Pr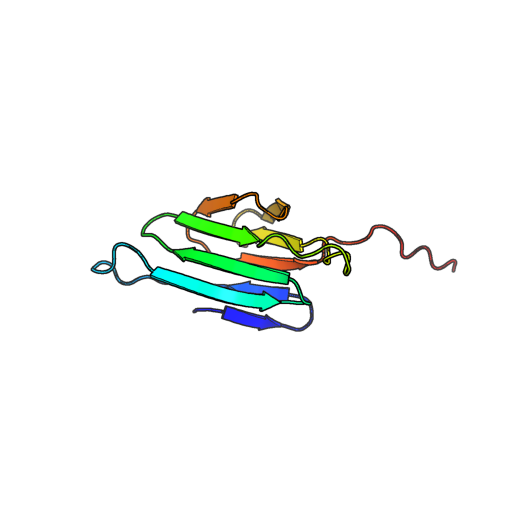otein AF-A0A1A8KWK8-F1 (afdb_monomer_lite)

Radius of gyration: 14.6 Å; chains: 1; bounding box: 47×31×31 Å

Sequence (100 aa):
TGFRVQKECLAFSPLLPDDICELCVRGVNYLGSQMDWLLRRDEVCIILREKAANTKPHQLQVVLKSSGVKIPLMPGQPVTFPREPGCVSKMDSSSFCWPL

Organism: Nothobranchius kuhntae (NCBI:txid321403)

pLDDT: mean 89.01, std 14.01, range [45.88, 98.25]

Structure (mmCIF, N/CA/C/O backbone):
data_AF-A0A1A8KWK8-F1
#
_entry.id   AF-A0A1A8KWK8-F1
#
loop_
_atom_site.group_PDB
_atom_site.id
_atom_site.type_symbol
_atom_site.label_atom_id
_atom_site.label_alt_id
_atom_site.label_comp_id
_atom_site.label_asym_id
_atom_site.label_entity_id
_atom_site.label_seq_id
_atom_site.pdbx_PDB_ins_code
_atom_site.Cartn_x
_atom_site.Cartn_y
_atom_site.Cartn_z
_atom_site.occupancy
_atom_site.B_iso_or_equiv
_atom_site.auth_seq_id
_atom_site.auth_comp_id
_atom_site.auth_asym_id
_atom_site.auth_atom_id
_atom_site.pdbx_PDB_model_num
ATOM 1 N N . THR A 1 1 ? -9.465 8.893 3.231 1.00 79.88 1 THR A N 1
ATOM 2 C CA . THR A 1 1 ? -9.341 7.518 2.722 1.00 79.88 1 THR A CA 1
ATOM 3 C C . THR A 1 1 ? -8.363 7.530 1.562 1.00 79.88 1 THR A C 1
ATOM 5 O O . THR A 1 1 ? -8.076 8.609 1.047 1.00 79.88 1 THR A O 1
ATOM 8 N N . GLY A 1 2 ? -7.808 6.379 1.191 1.00 90.81 2 GLY A N 1
ATOM 9 C CA . GLY A 1 2 ? -6.854 6.262 0.083 1.00 90.81 2 GLY A CA 1
ATOM 10 C C . GLY A 1 2 ? -5.434 6.723 0.425 1.00 90.81 2 GLY A C 1
ATOM 11 O O . GLY A 1 2 ? -5.061 6.779 1.600 1.00 90.81 2 GLY A O 1
ATOM 12 N N . PHE A 1 3 ? -4.655 7.029 -0.615 1.00 94.62 3 PHE A N 1
ATOM 13 C CA . PHE A 1 3 ? -3.266 7.483 -0.523 1.00 94.62 3 PHE A CA 1
ATOM 14 C C . PHE A 1 3 ? -3.177 9.008 -0.459 1.00 94.62 3 PHE A C 1
ATOM 16 O O . PHE A 1 3 ? -3.881 9.713 -1.182 1.00 94.62 3 PHE A O 1
ATOM 23 N N . ARG A 1 4 ? -2.279 9.530 0.377 1.00 96.25 4 ARG A N 1
ATOM 24 C CA . ARG A 1 4 ? -2.001 10.964 0.474 1.00 96.25 4 ARG A CA 1
ATOM 25 C C . ARG A 1 4 ? -0.514 11.203 0.685 1.00 96.25 4 ARG A C 1
ATOM 27 O O . ARG A 1 4 ? 0.064 10.717 1.652 1.00 96.25 4 ARG A O 1
ATOM 34 N N . VAL A 1 5 ? 0.086 12.000 -0.190 1.00 95.81 5 VAL A N 1
ATOM 35 C CA . VAL A 1 5 ? 1.456 12.478 0.003 1.00 95.81 5 VAL A CA 1
ATOM 36 C C . VAL A 1 5 ? 1.451 13.524 1.117 1.00 95.81 5 VAL A C 1
ATOM 38 O O . VAL A 1 5 ? 0.672 14.476 1.084 1.00 95.81 5 VAL A O 1
ATOM 41 N N . GLN A 1 6 ? 2.295 13.318 2.119 1.00 94.62 6 GLN A N 1
ATOM 42 C CA . GLN A 1 6 ? 2.574 14.258 3.197 1.00 94.62 6 GLN A CA 1
ATOM 43 C C . GLN A 1 6 ? 4.065 14.603 3.179 1.00 94.62 6 GLN A C 1
ATOM 45 O O . GLN A 1 6 ? 4.844 13.964 2.473 1.00 94.62 6 GLN A O 1
ATOM 50 N N . LYS A 1 7 ? 4.461 15.612 3.964 1.00 90.94 7 LYS A N 1
ATOM 51 C CA . LYS A 1 7 ? 5.831 16.145 3.972 1.00 90.94 7 LYS A CA 1
ATOM 52 C C . LYS A 1 7 ? 6.899 15.046 4.096 1.00 90.94 7 LYS A C 1
ATOM 54 O O . LYS A 1 7 ? 7.849 15.045 3.326 1.00 90.94 7 LYS A O 1
ATOM 59 N N . GLU A 1 8 ? 6.697 14.097 5.011 1.00 91.81 8 GLU A N 1
ATOM 60 C CA . GLU A 1 8 ? 7.704 13.078 5.352 1.00 91.81 8 GLU A CA 1
ATOM 61 C C . GLU A 1 8 ? 7.291 11.639 4.993 1.00 91.81 8 GLU A C 1
ATOM 63 O O . GLU A 1 8 ? 8.056 10.698 5.210 1.00 91.81 8 GLU A O 1
ATOM 68 N N . CYS A 1 9 ? 6.078 11.428 4.468 1.00 96.44 9 CYS A N 1
ATOM 69 C CA . CYS A 1 9 ? 5.557 10.081 4.232 1.00 96.44 9 CYS A CA 1
ATOM 70 C C . CYS A 1 9 ? 4.468 10.026 3.151 1.00 96.44 9 CYS A C 1
ATOM 72 O O . CYS A 1 9 ? 3.823 11.022 2.817 1.00 96.44 9 CYS A O 1
ATOM 74 N N . LEU A 1 10 ? 4.231 8.826 2.628 1.00 97.31 10 LEU A N 1
ATOM 75 C CA . LEU A 1 10 ? 3.024 8.478 1.889 1.00 97.31 10 LEU A CA 1
ATOM 76 C C . LEU A 1 10 ? 2.016 7.879 2.875 1.00 97.31 10 LEU A C 1
ATOM 78 O O . LEU A 1 10 ? 2.111 6.709 3.241 1.00 97.31 10 LEU A O 1
ATOM 82 N N . ALA A 1 11 ? 1.058 8.680 3.330 1.00 97.94 11 ALA A N 1
ATOM 83 C CA . ALA A 1 11 ? 0.001 8.216 4.218 1.00 97.94 11 ALA A CA 1
ATOM 84 C C . ALA A 1 11 ? -1.028 7.369 3.456 1.00 97.94 11 ALA A C 1
ATOM 86 O O . ALA A 1 11 ? -1.380 7.678 2.315 1.00 97.94 11 ALA A O 1
ATOM 87 N N . PHE A 1 12 ? -1.555 6.339 4.113 1.00 97.44 12 PHE A N 1
ATOM 88 C CA . PHE A 1 12 ? -2.635 5.507 3.602 1.00 97.44 12 PHE A CA 1
ATOM 89 C C . PHE A 1 12 ? -3.725 5.295 4.656 1.00 97.44 12 PHE A C 1
ATOM 91 O O . PHE A 1 12 ? -3.478 5.191 5.855 1.00 97.44 12 PHE A O 1
ATOM 98 N N . SER A 1 13 ? -4.969 5.242 4.193 1.00 96.25 13 SER A N 1
ATOM 99 C CA . SER A 1 13 ? -6.139 4.886 4.999 1.00 96.25 13 SER A CA 1
ATOM 100 C C . SER A 1 13 ? -7.110 4.119 4.096 1.00 96.25 13 SER A C 1
ATOM 102 O O . SER A 1 13 ? -8.026 4.725 3.522 1.00 96.25 13 SER A O 1
ATOM 104 N N . PRO A 1 14 ? -6.831 2.825 3.848 1.00 92.06 14 PRO A N 1
ATOM 105 C CA . PRO A 1 14 ? -7.583 2.005 2.914 1.00 92.06 14 PRO A CA 1
ATOM 106 C C . PRO A 1 14 ? -8.990 1.766 3.450 1.00 92.06 14 PRO A C 1
ATOM 108 O O . PRO A 1 14 ? -9.168 1.364 4.595 1.00 92.06 14 PRO A O 1
ATOM 111 N N . LEU A 1 15 ? -9.980 1.994 2.594 1.00 91.38 15 LEU A N 1
ATOM 112 C CA . LEU A 1 15 ? -11.328 1.468 2.762 1.00 91.38 15 LEU A CA 1
ATOM 113 C C . LEU A 1 15 ? -11.615 0.587 1.552 1.00 91.38 15 LEU A C 1
ATOM 115 O O . LEU A 1 15 ? -11.218 0.927 0.438 1.00 91.38 15 LEU A O 1
ATOM 119 N N . LEU A 1 16 ? -12.291 -0.530 1.792 1.00 91.69 16 LEU A N 1
ATOM 120 C CA . LEU A 1 16 ? -12.761 -1.440 0.755 1.00 91.69 16 LEU A CA 1
ATOM 121 C C . LEU A 1 16 ? 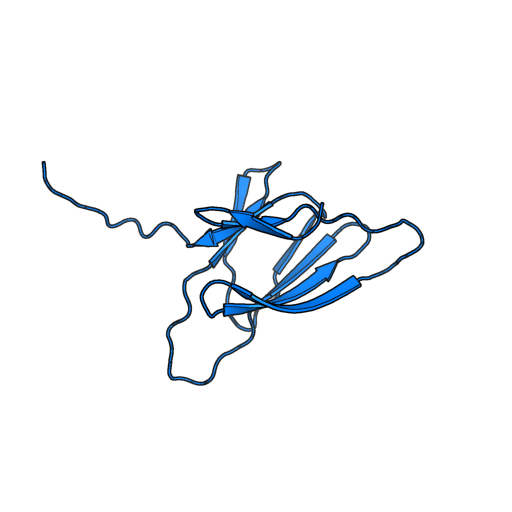-14.246 -1.699 1.033 1.00 91.69 16 LEU A C 1
ATOM 123 O O . LEU A 1 16 ? -14.537 -2.076 2.173 1.00 91.69 16 LEU A O 1
ATOM 127 N N . PRO A 1 17 ? -15.149 -1.451 0.066 1.00 91.38 17 PRO A N 1
ATOM 128 C CA . PRO A 1 17 ? -16.559 -1.822 0.180 1.00 91.38 17 PRO A CA 1
ATOM 129 C C . PRO A 1 17 ? -16.730 -3.322 0.455 1.00 91.38 17 PRO A C 1
ATOM 131 O O . PRO A 1 17 ? -15.913 -4.124 0.005 1.00 91.38 17 PRO A O 1
ATOM 134 N N . ASP A 1 18 ? -17.780 -3.702 1.185 1.00 89.56 18 ASP A N 1
ATOM 135 C CA . ASP A 1 18 ? -17.958 -5.081 1.673 1.00 89.56 18 ASP A CA 1
ATOM 136 C C . ASP A 1 18 ? -18.223 -6.107 0.555 1.00 89.56 18 ASP A C 1
ATOM 138 O O . ASP A 1 18 ? -17.928 -7.296 0.720 1.00 89.56 18 ASP A O 1
ATOM 142 N N . ASP A 1 19 ? -18.746 -5.647 -0.583 1.00 94.50 19 ASP A N 1
ATOM 143 C CA . ASP A 1 19 ? -19.002 -6.420 -1.802 1.00 94.50 19 ASP A CA 1
ATOM 144 C C . ASP A 1 19 ? -17.750 -6.616 -2.675 1.00 94.50 19 ASP A C 1
ATOM 146 O O . ASP A 1 19 ? -17.766 -7.412 -3.615 1.00 94.50 19 ASP A O 1
ATOM 150 N N . ILE A 1 20 ? -16.641 -5.945 -2.345 1.00 94.00 20 ILE A N 1
ATOM 151 C CA . ILE A 1 20 ? -15.358 -6.095 -3.032 1.00 94.00 20 ILE A CA 1
ATOM 152 C C . ILE A 1 20 ? -14.428 -6.982 -2.202 1.00 94.00 20 ILE A C 1
ATOM 154 O O . ILE A 1 20 ? -13.982 -6.621 -1.115 1.00 94.00 20 ILE A O 1
ATOM 158 N N . CYS A 1 21 ? -14.075 -8.147 -2.745 1.00 93.25 21 CYS A N 1
ATOM 159 C CA . CYS A 1 21 ? -13.151 -9.072 -2.084 1.00 93.25 21 CYS A CA 1
ATOM 160 C C . CYS A 1 21 ? -11.699 -8.572 -2.092 1.00 93.25 21 CYS A C 1
ATOM 162 O O . CYS A 1 21 ? -10.956 -8.815 -1.139 1.00 93.25 21 CYS A O 1
ATOM 164 N N . GLU A 1 22 ? -11.285 -7.908 -3.175 1.00 96.12 22 GLU A N 1
ATOM 165 C CA . GLU A 1 22 ? -9.896 -7.508 -3.392 1.00 96.12 22 GLU A CA 1
ATOM 166 C C . GLU A 1 22 ? -9.782 -6.269 -4.297 1.00 96.12 22 GLU A C 1
ATOM 168 O O . GLU A 1 22 ? -10.526 -6.122 -5.266 1.00 96.12 22 GLU A O 1
ATOM 173 N N . LEU A 1 23 ? -8.808 -5.401 -4.009 1.00 96.06 23 LEU A N 1
ATOM 174 C CA . LEU A 1 23 ? -8.380 -4.304 -4.877 1.00 96.06 23 LEU A CA 1
ATOM 175 C C . LEU A 1 23 ? -6.855 -4.318 -5.041 1.00 96.06 23 LEU A C 1
ATOM 177 O O . LEU A 1 23 ? -6.107 -4.187 -4.072 1.00 96.06 23 LEU A O 1
ATOM 181 N N . CYS A 1 24 ? -6.398 -4.406 -6.290 1.00 96.56 24 CYS A N 1
ATOM 182 C CA . CYS A 1 24 ? -4.995 -4.248 -6.664 1.00 96.56 24 CYS A CA 1
ATOM 183 C C . CYS A 1 24 ? -4.701 -2.797 -7.068 1.00 96.56 24 CYS A C 1
ATOM 185 O O . CYS A 1 24 ? -5.317 -2.282 -8.000 1.00 96.56 24 CYS A O 1
ATOM 187 N N . VAL A 1 25 ? -3.689 -2.171 -6.464 1.00 96.38 25 VAL A N 1
ATOM 188 C CA . VAL A 1 25 ? -3.126 -0.896 -6.939 1.00 96.38 25 VAL A CA 1
ATOM 189 C C . VAL A 1 25 ? -1.670 -1.124 -7.317 1.00 96.38 25 VAL A C 1
ATOM 191 O O . VAL A 1 25 ? -0.830 -1.404 -6.466 1.00 96.38 25 VAL A O 1
ATOM 194 N N . ARG A 1 26 ? -1.368 -1.046 -8.612 1.00 96.06 26 ARG A N 1
ATOM 195 C CA . ARG A 1 26 ? -0.052 -1.386 -9.164 1.00 96.06 26 ARG A CA 1
ATOM 196 C C . ARG A 1 26 ? 0.729 -0.135 -9.547 1.00 96.06 26 ARG A C 1
ATOM 198 O O . ARG A 1 26 ? 0.149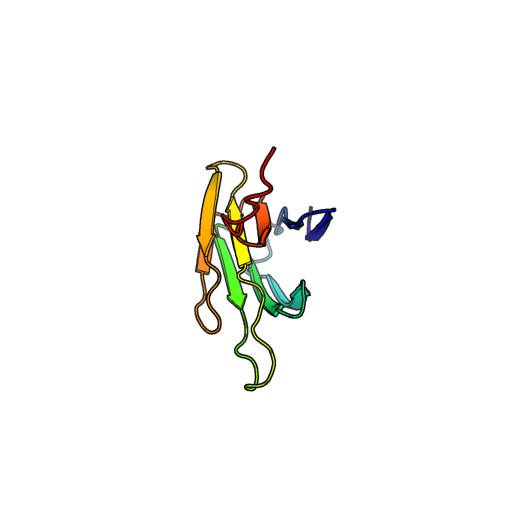 0.857 -9.977 1.00 96.06 26 ARG A O 1
ATOM 205 N N . GLY A 1 27 ? 2.052 -0.212 -9.453 1.00 91.69 27 GLY A N 1
ATOM 206 C CA . GLY A 1 27 ? 2.951 0.801 -10.003 1.00 91.69 27 GLY A CA 1
ATOM 207 C C . GLY A 1 27 ? 3.036 2.107 -9.210 1.00 91.69 27 GLY A C 1
ATOM 208 O O . GLY A 1 27 ? 3.548 3.091 -9.745 1.00 91.69 27 GLY A O 1
ATOM 209 N N . VAL A 1 28 ? 2.594 2.126 -7.948 1.00 94.69 28 VAL A N 1
ATOM 210 C CA . VAL A 1 28 ? 2.725 3.295 -7.067 1.00 94.69 28 VAL A CA 1
ATOM 211 C C . VAL A 1 28 ? 4.208 3.584 -6.875 1.00 94.69 28 VAL A C 1
ATOM 213 O O . VAL A 1 28 ? 4.931 2.760 -6.327 1.00 94.69 28 VAL A O 1
ATOM 216 N N . ASN A 1 29 ? 4.684 4.735 -7.343 1.00 93.19 29 ASN A N 1
ATOM 217 C CA . ASN A 1 29 ? 6.080 5.122 -7.180 1.00 93.19 29 ASN A CA 1
ATOM 218 C C . ASN A 1 29 ? 6.207 6.168 -6.074 1.00 93.19 29 ASN A C 1
ATOM 220 O O . ASN A 1 29 ? 5.632 7.251 -6.170 1.00 93.19 29 ASN A O 1
ATOM 224 N N . TYR A 1 30 ? 6.975 5.849 -5.036 1.00 92.81 30 TYR A N 1
ATOM 225 C CA . TYR A 1 30 ? 7.281 6.772 -3.952 1.00 92.81 30 TYR A CA 1
ATOM 226 C C . TYR A 1 30 ? 8.787 6.804 -3.713 1.00 92.81 30 TYR A C 1
ATOM 228 O O . TYR A 1 30 ? 9.411 5.770 -3.468 1.00 92.81 30 TYR A O 1
ATOM 236 N N . LEU A 1 31 ? 9.381 7.999 -3.815 1.00 91.44 31 LEU A N 1
ATOM 237 C CA . LEU A 1 31 ? 10.829 8.208 -3.685 1.00 91.44 31 LEU A CA 1
ATOM 238 C C . LEU A 1 31 ? 11.634 7.274 -4.606 1.00 91.44 31 LEU A C 1
ATOM 240 O O . LEU A 1 31 ? 12.612 6.645 -4.207 1.00 91.44 31 LEU A O 1
ATOM 244 N N . GLY A 1 32 ? 11.164 7.106 -5.841 1.00 89.19 32 GLY A N 1
ATOM 245 C CA . GLY A 1 32 ? 11.780 6.221 -6.819 1.00 89.19 32 GLY A CA 1
ATOM 246 C C . GLY A 1 32 ? 11.501 4.736 -6.591 1.00 89.19 32 GLY A C 1
ATOM 247 O O . GLY A 1 32 ? 11.845 3.952 -7.468 1.00 89.19 32 GLY A O 1
ATOM 248 N N . SER A 1 33 ? 10.889 4.316 -5.485 1.00 91.12 33 SER A N 1
ATOM 249 C CA . SER A 1 33 ? 10.601 2.908 -5.197 1.00 91.12 33 SER A CA 1
ATOM 250 C C . SER A 1 33 ? 9.204 2.547 -5.697 1.00 91.12 33 SER A C 1
ATOM 252 O O . SER A 1 33 ? 8.225 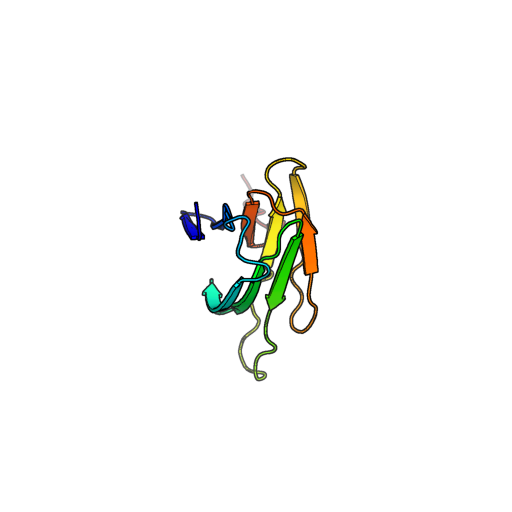3.173 -5.295 1.00 91.12 33 SER A O 1
ATOM 254 N N . GLN A 1 34 ? 9.110 1.567 -6.601 1.00 94.25 34 GLN A N 1
ATOM 255 C CA . GLN A 1 34 ? 7.832 1.126 -7.159 1.00 94.25 34 GLN A CA 1
ATOM 256 C C . GLN A 1 34 ? 7.213 0.040 -6.276 1.00 94.25 34 GLN A C 1
ATOM 258 O O . GLN A 1 34 ? 7.874 -0.941 -5.937 1.00 94.25 34 GLN A O 1
ATOM 263 N N . MET A 1 35 ? 5.946 0.224 -5.925 1.00 95.69 35 MET A N 1
ATOM 264 C CA . MET A 1 35 ? 5.173 -0.628 -5.034 1.00 95.69 35 MET A CA 1
ATOM 265 C C . MET A 1 35 ? 3.913 -1.120 -5.725 1.00 95.69 35 MET A C 1
ATOM 267 O O . MET A 1 35 ? 3.237 -0.365 -6.431 1.00 95.69 35 MET A O 1
ATOM 271 N N . ASP A 1 36 ? 3.560 -2.357 -5.417 1.00 97.38 36 ASP A N 1
ATOM 272 C CA . ASP A 1 36 ? 2.240 -2.900 -5.676 1.00 97.38 36 ASP A CA 1
ATOM 273 C C . ASP A 1 36 ? 1.533 -3.161 -4.351 1.00 97.38 36 ASP A C 1
ATOM 275 O O . ASP A 1 36 ? 2.146 -3.617 -3.386 1.00 97.38 36 ASP A O 1
ATOM 279 N N . TRP A 1 37 ? 0.242 -2.857 -4.327 1.00 98.00 37 TRP A N 1
ATOM 280 C CA . TRP A 1 37 ? -0.617 -2.958 -3.162 1.00 98.00 37 TRP A CA 1
ATOM 281 C C . TRP A 1 37 ? -1.776 -3.892 -3.456 1.00 98.00 37 TRP A C 1
ATOM 283 O O . TRP A 1 37 ? -2.374 -3.843 -4.535 1.00 98.00 37 TRP A O 1
ATOM 293 N N . LEU A 1 38 ? -2.110 -4.695 -2.459 1.00 97.81 38 LEU A N 1
ATOM 294 C CA . LEU A 1 38 ? -3.230 -5.610 -2.465 1.00 97.81 38 LEU A CA 1
ATOM 295 C C . LEU A 1 38 ? -4.066 -5.359 -1.223 1.00 97.81 38 LEU A C 1
ATOM 297 O O . LEU A 1 38 ? -3.595 -5.554 -0.107 1.00 97.81 38 LEU A O 1
ATOM 301 N N . LEU A 1 39 ? -5.286 -4.882 -1.413 1.00 97.12 39 LEU A N 1
ATOM 302 C CA . LEU A 1 39 ? -6.212 -4.599 -0.328 1.00 97.12 39 LEU A CA 1
ATOM 303 C C . LEU A 1 39 ? -7.265 -5.698 -0.316 1.00 97.12 39 LEU A C 1
ATOM 305 O O . LEU A 1 39 ? -7.898 -5.941 -1.340 1.00 97.12 39 LEU A O 1
ATOM 309 N N . ARG A 1 40 ? -7.475 -6.321 0.840 1.00 96.19 40 ARG A N 1
ATOM 310 C CA . ARG A 1 40 ? -8.541 -7.298 1.086 1.00 96.19 40 ARG A CA 1
ATOM 311 C C . ARG A 1 40 ? -9.405 -6.843 2.252 1.00 96.19 40 ARG A C 1
ATOM 313 O O . ARG A 1 40 ? -9.186 -5.772 2.817 1.00 96.19 40 ARG A O 1
ATOM 320 N N . ARG A 1 41 ? -10.397 -7.658 2.613 1.00 94.44 41 ARG A N 1
ATOM 321 C CA . ARG A 1 41 ? -11.317 -7.371 3.722 1.00 94.44 41 ARG A CA 1
ATOM 322 C C . ARG A 1 41 ? -10.591 -7.072 5.038 1.00 94.44 41 ARG A C 1
ATOM 324 O O . ARG A 1 41 ? -10.904 -6.074 5.678 1.00 94.44 41 ARG A O 1
ATOM 331 N N . ASP A 1 42 ? -9.609 -7.888 5.405 1.00 94.50 42 ASP A N 1
ATOM 332 C CA . ASP A 1 42 ? -9.006 -7.831 6.746 1.00 94.50 42 ASP A CA 1
ATOM 333 C C . ASP A 1 42 ? -7.523 -7.445 6.730 1.00 94.50 42 ASP A C 1
ATOM 335 O O . ASP A 1 42 ? -6.947 -7.122 7.767 1.00 94.50 42 ASP A O 1
ATOM 339 N N . GLU A 1 43 ? -6.906 -7.418 5.550 1.00 96.56 43 GLU A N 1
ATOM 340 C CA . GLU A 1 43 ? -5.467 -7.233 5.397 1.00 96.56 43 GLU A CA 1
ATOM 341 C C . GLU A 1 43 ? -5.099 -6.352 4.202 1.00 96.56 43 GLU A C 1
ATOM 343 O O . GLU A 1 43 ? -5.858 -6.172 3.243 1.00 96.56 43 GLU A O 1
ATOM 348 N N . VAL A 1 44 ? -3.885 -5.818 4.272 1.00 97.69 44 VAL A N 1
ATOM 349 C CA . VAL A 1 44 ? -3.199 -5.138 3.182 1.00 97.69 44 VAL A CA 1
ATOM 350 C C . VAL A 1 44 ? -1.856 -5.818 2.983 1.00 97.69 44 VAL A C 1
ATOM 352 O O . VAL A 1 44 ? -1.126 -6.047 3.945 1.00 97.69 44 VAL A O 1
ATOM 355 N N . CYS A 1 45 ? -1.515 -6.103 1.731 1.00 98.19 45 CYS A N 1
ATOM 356 C CA . CYS A 1 45 ? -0.194 -6.561 1.340 1.00 98.19 45 CYS A CA 1
ATOM 357 C C . CYS A 1 45 ? 0.488 -5.516 0.451 1.00 98.19 45 CYS A C 1
ATOM 359 O O . CYS A 1 45 ? -0.132 -4.951 -0.453 1.00 98.19 45 CYS A O 1
ATOM 361 N N . ILE A 1 46 ? 1.766 -5.254 0.715 1.00 97.81 46 ILE A N 1
ATOM 362 C CA . ILE A 1 46 ? 2.619 -4.374 -0.085 1.00 97.81 46 ILE A CA 1
ATOM 363 C C . ILE A 1 46 ? 3.834 -5.169 -0.526 1.00 97.81 46 ILE A C 1
ATOM 365 O O . ILE A 1 46 ? 4.457 -5.851 0.284 1.00 97.81 46 ILE A O 1
ATOM 369 N N . ILE A 1 47 ? 4.230 -5.011 -1.782 1.00 97.19 47 ILE A N 1
ATOM 370 C CA . ILE A 1 47 ? 5.524 -5.482 -2.266 1.00 97.19 47 ILE A CA 1
ATOM 371 C C . ILE A 1 47 ? 6.268 -4.349 -2.963 1.00 97.19 47 ILE A C 1
ATOM 373 O O . ILE A 1 47 ? 5.727 -3.666 -3.836 1.00 97.19 47 ILE A O 1
ATOM 377 N N . LEU A 1 48 ? 7.530 -4.159 -2.578 1.00 94.88 48 LEU A N 1
ATOM 378 C CA . LEU A 1 48 ? 8.470 -3.360 -3.351 1.00 94.88 48 LEU A CA 1
ATOM 379 C C . LEU A 1 48 ? 8.983 -4.184 -4.524 1.00 94.88 48 LEU A C 1
ATOM 381 O O . LEU A 1 48 ? 9.494 -5.285 -4.334 1.00 94.88 48 LEU A O 1
ATOM 385 N N . ARG A 1 49 ? 8.887 -3.648 -5.739 1.00 93.12 49 ARG A N 1
ATOM 386 C CA . ARG A 1 49 ? 9.444 -4.314 -6.917 1.00 93.12 49 ARG A CA 1
ATOM 387 C C . ARG A 1 49 ? 10.967 -4.260 -6.894 1.00 93.12 49 ARG A C 1
ATOM 389 O O . ARG A 1 49 ? 11.560 -3.253 -6.498 1.00 93.12 49 ARG A O 1
ATOM 396 N N . GLU A 1 50 ? 11.589 -5.334 -7.364 1.00 88.81 50 GLU A N 1
ATOM 397 C CA . GLU A 1 50 ? 13.019 -5.340 -7.650 1.00 88.81 50 GLU A CA 1
ATOM 398 C C . GLU A 1 50 ? 13.344 -4.308 -8.737 1.00 88.81 50 GLU A C 1
ATOM 400 O O . GLU A 1 50 ? 12.558 -4.065 -9.657 1.00 88.81 50 GLU A O 1
ATOM 405 N N . LYS A 1 51 ? 14.511 -3.675 -8.623 1.00 77.75 51 LYS A N 1
ATOM 406 C CA . LYS A 1 51 ? 15.021 -2.731 -9.618 1.00 77.75 51 LYS A CA 1
ATOM 407 C C . LYS A 1 51 ? 16.268 -3.283 -10.288 1.00 77.75 51 LYS A C 1
ATOM 409 O O . LYS A 1 51 ? 17.105 -3.897 -9.634 1.00 77.75 51 LYS A O 1
ATOM 414 N N . ALA A 1 52 ? 16.436 -2.949 -11.567 1.00 65.69 52 ALA A N 1
ATOM 415 C CA . ALA A 1 52 ? 17.707 -3.107 -12.265 1.00 65.69 52 ALA A CA 1
ATOM 416 C C . ALA A 1 52 ? 18.813 -2.254 -11.602 1.00 65.69 52 ALA A C 1
ATOM 418 O O . ALA A 1 52 ? 18.549 -1.174 -11.066 1.00 65.69 52 ALA A O 1
ATOM 419 N N . ALA A 1 53 ? 20.046 -2.759 -11.647 1.00 59.25 53 ALA A N 1
ATOM 420 C CA . ALA A 1 53 ? 21.146 -2.556 -10.694 1.00 59.25 53 ALA A CA 1
ATOM 421 C C . ALA A 1 53 ? 21.723 -1.134 -10.468 1.00 59.25 53 ALA A C 1
ATOM 423 O O . ALA A 1 53 ? 22.764 -1.009 -9.830 1.00 59.25 53 ALA A O 1
ATOM 424 N N . ASN A 1 54 ? 21.085 -0.045 -10.904 1.00 59.88 54 ASN A N 1
ATOM 425 C CA . ASN A 1 54 ? 21.761 1.262 -10.985 1.00 59.88 54 ASN A CA 1
ATOM 426 C C . ASN A 1 54 ? 21.260 2.343 -10.012 1.00 59.88 54 ASN A C 1
ATOM 428 O O . ASN A 1 54 ? 21.766 3.462 -10.035 1.00 59.88 54 ASN A O 1
ATOM 432 N N . THR A 1 55 ? 20.312 2.044 -9.116 1.00 63.00 55 THR A N 1
ATOM 433 C CA . THR A 1 55 ? 19.906 2.984 -8.052 1.00 63.00 55 THR A CA 1
ATOM 434 C C . THR A 1 55 ? 19.693 2.251 -6.736 1.00 63.00 55 THR A C 1
ATOM 436 O O . THR A 1 55 ? 18.851 1.355 -6.690 1.00 63.00 55 THR A O 1
ATOM 439 N N . LYS A 1 56 ? 20.387 2.652 -5.661 1.00 67.56 56 LYS A N 1
ATOM 440 C CA . LYS A 1 56 ? 20.059 2.189 -4.304 1.00 67.56 56 LYS A CA 1
ATOM 441 C C . LYS A 1 56 ? 18.685 2.761 -3.925 1.00 67.56 56 LYS A C 1
ATOM 443 O O . LYS A 1 56 ? 18.571 3.985 -3.842 1.00 67.56 56 LYS A O 1
ATOM 448 N N . PRO A 1 57 ? 17.635 1.939 -3.751 1.00 69.81 57 PRO A N 1
ATOM 449 C CA . PRO A 1 57 ? 16.345 2.449 -3.310 1.00 69.81 57 PRO A CA 1
ATOM 450 C C . PRO A 1 57 ? 16.478 3.021 -1.895 1.00 69.81 57 PRO A C 1
ATOM 452 O O . PRO A 1 57 ? 17.299 2.556 -1.101 1.00 69.81 57 PRO A O 1
ATOM 455 N N . HIS A 1 58 ? 15.672 4.035 -1.577 1.0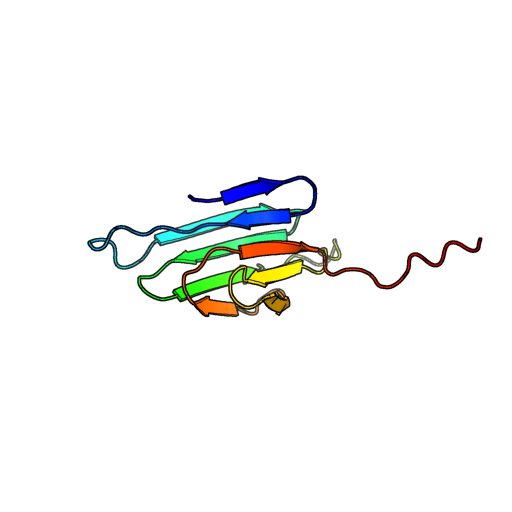0 80.06 58 HIS A N 1
ATOM 456 C CA . HIS A 1 58 ? 15.531 4.461 -0.189 1.00 80.06 58 HIS A CA 1
ATOM 457 C C . HIS A 1 58 ? 15.064 3.271 0.653 1.00 80.06 58 HIS A C 1
ATOM 459 O O . HIS A 1 58 ? 14.218 2.493 0.214 1.00 80.06 58 HIS A O 1
ATOM 465 N N . GLN A 1 59 ? 15.598 3.144 1.867 1.00 90.69 59 GLN A N 1
ATOM 466 C CA . GLN A 1 59 ? 15.065 2.192 2.833 1.00 90.69 59 GLN A CA 1
ATOM 467 C C . GLN A 1 59 ? 13.719 2.719 3.316 1.00 90.69 59 GLN A C 1
ATOM 469 O O . GLN A 1 59 ? 13.642 3.782 3.937 1.00 90.69 59 GLN A O 1
ATOM 474 N N . LEU A 1 60 ? 12.660 2.002 2.955 1.00 95.06 60 LEU A N 1
ATOM 475 C CA . LEU A 1 60 ? 11.292 2.356 3.292 1.00 95.06 60 LEU A CA 1
ATOM 476 C C . LEU A 1 60 ? 10.758 1.407 4.358 1.00 95.06 60 LEU A C 1
ATOM 478 O O . LEU A 1 60 ? 11.160 0.248 4.446 1.00 95.06 60 LEU A O 1
ATOM 482 N N . GLN A 1 61 ? 9.826 1.909 5.152 1.00 97.38 61 GLN A N 1
ATOM 483 C CA . GLN A 1 61 ? 9.096 1.128 6.138 1.00 97.38 61 GLN A CA 1
ATOM 484 C C . GLN A 1 61 ? 7.624 1.521 6.125 1.00 97.38 61 GLN A C 1
ATOM 486 O O . GLN A 1 61 ? 7.281 2.665 5.822 1.00 97.38 61 GLN A O 1
ATOM 491 N N . VAL A 1 62 ? 6.766 0.584 6.501 1.00 97.81 62 VAL A N 1
ATOM 492 C CA . VAL A 1 62 ? 5.383 0.858 6.880 1.00 97.81 62 VAL A CA 1
ATOM 493 C C . VAL A 1 62 ? 5.348 1.165 8.367 1.00 97.81 62 VAL A C 1
ATOM 495 O O . VAL A 1 62 ? 5.919 0.421 9.157 1.00 97.81 62 VAL A O 1
ATOM 498 N N . VAL A 1 63 ? 4.654 2.230 8.750 1.00 97.69 63 VAL A N 1
ATOM 499 C CA . VAL A 1 63 ? 4.324 2.530 10.143 1.00 97.69 63 VAL A CA 1
ATOM 500 C C . VAL A 1 63 ? 2.814 2.434 10.306 1.00 97.69 63 VAL A C 1
ATOM 502 O O . VAL A 1 63 ? 2.069 3.200 9.687 1.00 97.69 63 VAL A O 1
ATOM 505 N N . LEU A 1 64 ? 2.360 1.482 11.118 1.00 97.69 64 LEU A N 1
ATOM 506 C CA . LEU A 1 64 ? 0.941 1.281 11.411 1.00 97.69 64 LEU A CA 1
ATOM 507 C C . LEU A 1 64 ? 0.481 2.281 12.467 1.00 97.69 64 LEU A C 1
ATOM 509 O O . LEU A 1 64 ? 1.139 2.464 13.491 1.00 97.69 64 LEU A O 1
ATOM 513 N N . LYS A 1 65 ? -0.641 2.961 12.220 1.00 95.75 65 LYS A N 1
ATOM 514 C CA . LYS A 1 65 ? -1.065 4.079 13.067 1.00 95.75 65 LYS A CA 1
ATOM 515 C C . LYS A 1 65 ? -1.593 3.613 14.423 1.00 95.75 65 LYS A C 1
ATOM 517 O O . LYS A 1 65 ? -1.379 4.326 15.398 1.00 95.75 65 LYS A O 1
ATOM 522 N N . SER A 1 66 ? -2.290 2.475 14.493 1.00 94.94 66 SER A N 1
ATOM 523 C CA . SER A 1 66 ? -2.873 2.011 15.760 1.00 94.94 66 SER A CA 1
ATOM 524 C C . SER A 1 66 ? -1.819 1.463 16.722 1.00 94.94 66 SER A C 1
ATOM 526 O O . SER A 1 66 ? -1.847 1.776 17.909 1.00 94.94 66 SER A O 1
ATOM 528 N N . SER A 1 67 ? -0.876 0.676 16.204 1.00 94.12 67 SER A N 1
ATOM 529 C CA . SER A 1 67 ? 0.104 -0.067 17.000 1.00 94.12 67 SER A CA 1
ATOM 530 C C . SER A 1 67 ? 1.480 0.597 17.062 1.00 94.12 67 SER A C 1
ATOM 532 O O . SER A 1 67 ? 2.295 0.244 17.910 1.00 94.12 67 SER A O 1
ATOM 534 N N . GLY A 1 68 ? 1.777 1.530 16.151 1.00 95.31 68 GLY A N 1
ATOM 535 C CA . GLY A 1 68 ? 3.113 2.108 15.988 1.00 95.31 68 GLY A CA 1
ATOM 536 C C . GLY A 1 68 ? 4.149 1.130 15.420 1.00 95.31 68 GLY A C 1
ATOM 537 O O . GLY A 1 68 ? 5.323 1.490 15.310 1.00 95.31 68 GLY A O 1
ATOM 538 N N . VAL A 1 69 ? 3.738 -0.092 15.056 1.00 96.50 69 VAL A N 1
ATOM 539 C CA . VAL A 1 69 ? 4.622 -1.120 14.497 1.00 96.50 69 VAL A CA 1
ATOM 540 C C . VAL A 1 69 ? 5.275 -0.596 13.222 1.00 96.50 69 VAL A C 1
ATOM 542 O O . VAL A 1 69 ? 4.604 -0.055 12.340 1.00 96.50 69 VAL A O 1
ATOM 545 N N . LYS A 1 70 ? 6.595 -0.781 13.138 1.00 97.25 70 LYS A N 1
ATOM 546 C CA . LYS A 1 70 ? 7.419 -0.421 11.985 1.00 97.25 70 LYS A CA 1
ATOM 547 C C . LYS A 1 70 ? 7.825 -1.693 11.248 1.00 97.25 70 LYS A C 1
ATOM 549 O O . LYS A 1 70 ? 8.498 -2.544 11.823 1.00 97.25 70 LYS A O 1
ATOM 554 N N . ILE A 1 71 ? 7.422 -1.817 9.988 1.00 97.38 71 ILE A N 1
ATOM 555 C CA . ILE A 1 71 ? 7.685 -2.989 9.147 1.00 97.38 71 ILE A CA 1
ATOM 556 C C . ILE A 1 71 ? 8.607 -2.564 8.001 1.00 97.38 71 ILE A C 1
ATOM 558 O O . ILE A 1 71 ? 8.187 -1.765 7.161 1.00 97.38 71 ILE A O 1
ATOM 562 N N . PRO A 1 72 ? 9.851 -3.064 7.940 1.00 96.38 72 PRO A N 1
ATOM 563 C CA . PRO A 1 72 ? 10.745 -2.814 6.815 1.00 96.38 72 PRO A CA 1
ATOM 564 C C . PRO A 1 72 ? 10.145 -3.292 5.491 1.00 96.38 72 PRO A C 1
ATOM 566 O O . PRO A 1 72 ? 9.601 -4.391 5.416 1.00 96.38 72 PRO A O 1
ATOM 569 N N . LEU A 1 73 ? 10.286 -2.492 4.433 1.00 95.31 73 LEU A N 1
ATOM 570 C CA . LEU A 1 73 ? 9.956 -2.906 3.074 1.00 95.31 73 LEU A CA 1
ATOM 571 C C . LEU A 1 73 ? 11.239 -3.303 2.345 1.00 95.31 73 LEU A C 1
ATOM 573 O O . LEU A 1 73 ? 12.067 -2.452 2.012 1.00 95.31 73 LEU A O 1
ATOM 577 N N . MET A 1 74 ? 11.382 -4.596 2.074 1.00 93.19 74 MET A N 1
ATOM 578 C CA . MET A 1 74 ? 12.506 -5.150 1.323 1.00 93.19 74 MET A CA 1
ATOM 579 C C . MET A 1 74 ? 12.075 -5.429 -0.127 1.00 93.19 74 MET A C 1
ATOM 581 O O . MET A 1 74 ? 10.992 -5.978 -0.342 1.00 93.19 74 MET A O 1
ATOM 585 N N . PRO A 1 75 ? 12.878 -5.059 -1.144 1.00 92.69 75 PRO A N 1
ATOM 586 C CA . PRO A 1 75 ? 12.572 -5.391 -2.536 1.00 92.69 75 PRO A CA 1
ATOM 587 C C . PRO A 1 75 ? 12.352 -6.894 -2.738 1.00 92.69 75 PRO A C 1
ATOM 589 O O . PRO A 1 75 ? 13.076 -7.709 -2.172 1.00 92.69 75 PRO A O 1
ATOM 592 N N . GLY A 1 76 ? 11.335 -7.251 -3.521 1.00 93.56 76 GLY A N 1
ATOM 593 C CA . GLY A 1 76 ? 10.957 -8.637 -3.806 1.00 93.56 76 GLY A CA 1
ATOM 594 C C . GLY A 1 76 ? 10.243 -9.358 -2.656 1.00 93.56 76 GLY A C 1
ATOM 595 O O . GLY A 1 76 ? 9.686 -10.431 -2.874 1.00 93.56 76 GLY A O 1
ATOM 596 N N . GLN A 1 77 ? 10.200 -8.778 -1.452 1.00 95.38 77 GLN A N 1
ATOM 597 C CA . GLN A 1 77 ? 9.571 -9.395 -0.287 1.00 95.38 77 GLN A CA 1
ATOM 598 C C . GLN A 1 77 ? 8.216 -8.733 0.003 1.00 95.38 77 GLN A C 1
ATOM 600 O O . GLN A 1 77 ? 8.171 -7.545 0.336 1.00 95.38 77 GLN A O 1
ATOM 605 N N . PRO A 1 78 ? 7.098 -9.469 -0.130 1.00 97.44 78 PRO A N 1
ATOM 606 C CA . PRO A 1 78 ? 5.799 -8.957 0.269 1.00 97.44 78 PRO A CA 1
ATOM 607 C C . PRO A 1 78 ? 5.707 -8.864 1.794 1.00 97.44 78 PRO A C 1
ATOM 609 O O . PRO A 1 78 ? 6.154 -9.758 2.513 1.00 97.44 78 PRO A O 1
ATOM 612 N N . VAL A 1 79 ? 5.073 -7.803 2.282 1.00 98.00 79 VAL A N 1
ATOM 613 C CA . VAL A 1 79 ? 4.686 -7.659 3.688 1.00 98.00 79 VAL A CA 1
ATOM 614 C C . VAL A 1 79 ? 3.174 -7.563 3.780 1.00 98.00 79 VAL A C 1
ATOM 616 O O . VAL A 1 79 ? 2.556 -6.853 2.987 1.00 98.00 79 VAL A O 1
ATOM 619 N N . THR A 1 80 ? 2.586 -8.255 4.751 1.00 98.25 80 THR A N 1
ATOM 620 C CA . THR A 1 80 ? 1.141 -8.247 4.997 1.00 98.25 80 THR A CA 1
ATOM 621 C C . THR A 1 80 ? 0.870 -7.797 6.423 1.00 98.25 80 THR A C 1
ATOM 623 O O . THR A 1 80 ? 1.581 -8.188 7.348 1.00 98.25 80 THR A O 1
ATOM 626 N N . PHE A 1 81 ? -0.142 -6.957 6.600 1.00 97.75 81 PHE A N 1
ATOM 627 C CA . PHE A 1 81 ? -0.546 -6.415 7.893 1.00 97.75 81 PHE A CA 1
ATOM 628 C C . PHE A 1 81 ? -2.064 -6.166 7.927 1.00 97.75 81 PHE A C 1
ATOM 630 O O . PHE A 1 81 ? -2.695 -6.132 6.865 1.00 97.75 81 PHE A O 1
ATOM 637 N N . PRO A 1 82 ? -2.672 -6.000 9.119 1.00 96.81 82 PRO A N 1
ATOM 638 C CA . PRO A 1 82 ? -4.104 -5.733 9.240 1.00 96.81 82 PRO A CA 1
ATOM 639 C C . PRO A 1 82 ? -4.548 -4.512 8.429 1.00 96.81 82 PRO A C 1
ATOM 641 O O . PRO A 1 82 ? -3.804 -3.541 8.285 1.00 96.81 82 PRO A O 1
ATOM 644 N N . ARG A 1 83 ? -5.778 -4.523 7.906 1.00 95.19 83 ARG A N 1
ATOM 645 C CA . ARG A 1 83 ? -6.333 -3.368 7.188 1.00 95.19 83 ARG A CA 1
ATOM 646 C C . ARG A 1 83 ? -6.601 -2.217 8.160 1.00 95.19 83 ARG A C 1
ATOM 648 O O . ARG A 1 83 ? -7.681 -2.093 8.727 1.00 95.19 83 ARG A O 1
ATOM 655 N N . GLU A 1 84 ? -5.620 -1.336 8.298 1.00 96.06 84 GLU A N 1
ATOM 656 C CA . GLU A 1 84 ? -5.688 -0.143 9.138 1.00 96.06 84 GLU A CA 1
ATOM 657 C C . GLU A 1 84 ? -4.985 1.064 8.484 1.00 96.06 84 GLU A C 1
ATOM 659 O O . GLU A 1 84 ? -4.279 0.918 7.481 1.00 96.06 84 GLU A O 1
ATOM 664 N N . PRO A 1 85 ? -5.170 2.289 9.010 1.00 97.56 85 PRO A N 1
ATOM 665 C CA . PRO A 1 85 ? -4.390 3.441 8.578 1.00 97.56 85 PRO A CA 1
ATOM 666 C C . PRO A 1 85 ? -2.906 3.315 8.936 1.00 97.56 85 PRO A C 1
ATOM 668 O O . PRO A 1 85 ? -2.538 2.825 10.001 1.00 97.56 85 PRO A O 1
ATOM 671 N N . GLY A 1 86 ? -2.051 3.879 8.093 1.00 97.62 86 GLY A N 1
ATOM 672 C CA . GLY A 1 86 ? -0.613 3.921 8.322 1.00 97.62 86 GLY A CA 1
ATOM 673 C C . GLY A 1 86 ? 0.083 4.876 7.366 1.00 97.62 86 GLY A C 1
ATOM 674 O O . GLY A 1 86 ? -0.554 5.691 6.690 1.00 97.62 86 GLY A O 1
ATOM 675 N N . CYS A 1 87 ? 1.405 4.803 7.310 1.00 97.62 87 CYS A N 1
ATOM 676 C CA . CYS A 1 87 ? 2.179 5.515 6.306 1.00 97.62 87 CYS A CA 1
ATOM 677 C C . CYS A 1 87 ? 3.397 4.715 5.856 1.00 97.62 87 CYS A C 1
ATOM 679 O O . CYS A 1 87 ? 3.946 3.919 6.612 1.00 97.62 87 CYS A O 1
ATOM 681 N N . VAL A 1 88 ? 3.823 4.943 4.617 1.00 97.50 88 VAL A N 1
ATOM 682 C CA . VAL A 1 88 ? 5.150 4.547 4.158 1.00 97.50 88 VAL A CA 1
ATOM 683 C C . VAL A 1 88 ? 6.088 5.727 4.351 1.00 97.50 88 VAL A C 1
ATOM 685 O O . VAL A 1 88 ? 5.863 6.798 3.785 1.00 97.50 88 VAL A O 1
ATOM 688 N N . SER A 1 89 ? 7.130 5.545 5.151 1.00 95.62 89 SER A N 1
ATOM 689 C CA . SER A 1 89 ? 8.147 6.563 5.416 1.00 95.62 89 SER A CA 1
ATOM 690 C C . SER A 1 89 ? 9.528 6.042 5.043 1.00 95.62 89 SER A C 1
ATOM 692 O O . SER A 1 89 ? 9.736 4.837 4.879 1.00 95.62 89 SER A O 1
ATOM 694 N N . LYS A 1 90 ? 10.500 6.951 4.950 1.00 94.44 90 LYS A N 1
ATOM 695 C CA . LYS A 1 90 ? 11.908 6.553 5.032 1.00 94.44 90 LYS A CA 1
ATOM 696 C C . LYS A 1 90 ? 12.163 5.947 6.416 1.00 94.44 90 LYS A C 1
ATOM 698 O O . LYS A 1 90 ? 11.513 6.340 7.389 1.00 94.44 90 LYS A O 1
ATOM 703 N N . MET A 1 91 ? 13.086 4.999 6.504 1.00 89.19 91 MET A N 1
ATOM 704 C CA . MET A 1 91 ? 13.708 4.680 7.786 1.00 89.19 91 MET A CA 1
ATOM 705 C C . MET A 1 91 ? 14.523 5.887 8.247 1.00 89.19 91 MET A C 1
ATOM 707 O O . MET A 1 91 ? 15.216 6.509 7.437 1.00 89.19 91 MET A O 1
ATOM 711 N N . ASP A 1 92 ? 14.435 6.219 9.533 1.00 74.62 92 ASP A N 1
ATOM 712 C CA . ASP A 1 92 ? 15.304 7.226 10.126 1.00 74.62 92 ASP A CA 1
ATOM 713 C C . ASP A 1 92 ? 16.745 6.720 10.018 1.00 74.62 92 ASP A C 1
ATOM 715 O O . ASP A 1 92 ? 17.123 5.734 10.651 1.00 74.62 92 ASP A O 1
ATOM 719 N N . SER A 1 93 ? 17.565 7.380 9.199 1.00 57.22 93 SER A N 1
ATOM 720 C CA . SER A 1 93 ? 19.009 7.217 9.295 1.00 57.22 93 SER A CA 1
ATOM 721 C C . SER A 1 93 ? 19.416 7.826 10.630 1.00 57.22 93 SER A C 1
ATOM 723 O O . SER A 1 93 ? 19.439 9.051 10.766 1.00 57.22 93 SER A O 1
ATOM 725 N N . SER A 1 94 ? 19.697 7.003 11.637 1.00 50.53 94 SER A N 1
ATOM 726 C CA . SER A 1 94 ? 20.343 7.450 12.869 1.00 50.53 94 SER A CA 1
ATOM 727 C C . SER A 1 94 ? 21.763 7.931 12.547 1.00 50.53 94 SER A C 1
ATOM 729 O O . SER A 1 94 ? 22.735 7.209 12.741 1.00 50.53 94 SER A O 1
ATOM 731 N N . SER A 1 95 ? 21.875 9.128 11.976 1.00 48.50 95 SER A N 1
ATOM 732 C CA . SER A 1 95 ? 23.127 9.834 11.717 1.00 48.50 95 SER A CA 1
ATOM 733 C C . SER A 1 95 ? 22.827 11.264 11.259 1.00 48.50 95 SER A C 1
ATOM 735 O O . SER A 1 95 ? 23.093 11.636 10.120 1.00 48.50 95 SER A O 1
ATOM 737 N N . PHE A 1 96 ? 22.281 12.084 12.152 1.00 45.88 96 PHE A N 1
ATOM 738 C CA . PHE A 1 96 ? 22.557 13.519 12.109 1.00 45.88 96 PHE A CA 1
ATOM 739 C C . PHE A 1 96 ? 23.310 13.870 13.389 1.00 45.88 96 PHE A C 1
ATOM 741 O O . PHE A 1 96 ? 22.775 14.481 14.306 1.00 45.88 96 PHE A O 1
ATOM 748 N N . CYS A 1 97 ? 24.563 13.413 13.461 1.00 46.50 97 CYS A N 1
ATOM 749 C CA . CYS A 1 97 ? 25.536 13.969 14.391 1.00 46.50 97 CYS A CA 1
ATOM 750 C C . CYS A 1 97 ? 25.957 15.331 13.833 1.00 46.50 97 CYS A C 1
ATOM 752 O O . CYS A 1 97 ? 26.938 15.422 13.100 1.00 46.50 97 CYS A O 1
ATOM 754 N N . TRP A 1 98 ? 25.193 16.377 14.132 1.00 46.91 98 TRP A N 1
ATOM 755 C CA . TRP A 1 98 ? 25.728 17.731 14.058 1.00 46.91 98 TRP A CA 1
ATOM 756 C C . TRP A 1 98 ? 26.293 18.061 15.441 1.00 46.91 98 TRP A C 1
ATOM 758 O O . TRP A 1 98 ? 25.539 17.970 16.413 1.00 46.91 98 TRP A O 1
ATOM 768 N N . PRO A 1 99 ? 27.597 18.358 15.577 1.00 60.44 99 PRO A N 1
ATOM 769 C CA . PRO A 1 99 ? 28.123 18.820 16.851 1.00 60.44 99 PRO A CA 1
ATOM 770 C C . PRO A 1 99 ? 27.549 20.211 17.162 1.00 60.44 99 PRO A C 1
ATOM 772 O O . PRO A 1 99 ? 27.380 21.028 16.252 1.00 60.44 99 PRO A O 1
ATOM 775 N N . LEU A 1 100 ? 27.214 20.418 18.439 1.00 51.28 100 LEU A N 1
ATOM 776 C CA . LEU A 1 100 ? 26.884 21.716 19.036 1.00 51.28 100 LEU A CA 1
ATOM 777 C C . LEU A 1 100 ? 28.134 22.592 19.153 1.00 51.28 100 LEU A C 1
ATOM 779 O O . LE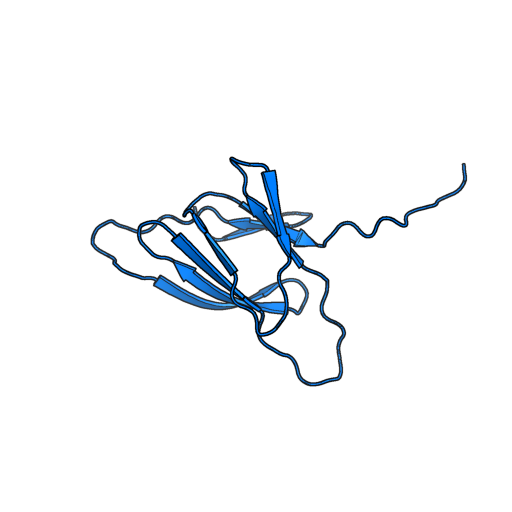U A 1 100 ? 29.212 22.021 19.441 1.00 51.28 100 LEU A O 1
#

Foldseek 3Di:
DAWDDDPFWTKGQDDDDPPDAKDWDFQDADQNWGKIWIDGDWKIKIATADDDDDDDGFFKWKQFPPPRDTGTHDHPDMDMDTNGIITIGGDPPPDPPDDD

Secondary structure (DSSP, 8-state):
-EEEE-SSEEEEE----TT--EEEEEEEEETTEEEEEEEESSEEEEEEPP--TT-----EEEEETTT--EEEE-BT-EEEEES--EEEEE---S------